Protein AF-A0A2N5DQC3-F1 (afdb_monomer)

Radius of gyration: 21.76 Å; Cα contacts (8 Å, |Δi|>4): 147; chains: 1; bounding box: 65×24×76 Å

Mean predicted aligned error: 6.55 Å

Structure (mmCIF, N/CA/C/O backbone):
data_AF-A0A2N5DQC3-F1
#
_entry.id   AF-A0A2N5DQC3-F1
#
loop_
_atom_site.group_PDB
_atom_site.id
_atom_site.type_symbol
_atom_site.label_atom_id
_atom_site.label_alt_id
_atom_site.label_comp_id
_atom_site.label_asym_id
_atom_site.label_entity_id
_atom_site.label_seq_id
_atom_site.pdbx_PDB_ins_code
_atom_site.Cartn_x
_atom_site.Cartn_y
_atom_site.Cartn_z
_atom_site.occupancy
_atom_site.B_iso_or_equiv
_atom_site.auth_seq_id
_atom_site.auth_comp_id
_atom_site.auth_asym_id
_atom_site.auth_atom_id
_atom_site.pdbx_PDB_model_num
ATOM 1 N N . MET A 1 1 ? -44.117 -4.439 50.990 1.00 53.09 1 MET A N 1
ATOM 2 C CA . MET A 1 1 ? -43.800 -5.170 49.745 1.00 53.09 1 MET A CA 1
ATOM 3 C C . MET A 1 1 ? -43.138 -4.198 48.788 1.00 53.09 1 MET A C 1
ATOM 5 O O . MET A 1 1 ? -43.786 -3.635 47.921 1.00 53.09 1 MET A O 1
ATOM 9 N N . SER A 1 2 ? -41.865 -3.924 49.045 1.00 67.69 2 SER A N 1
ATOM 10 C CA . SER A 1 2 ? -40.959 -3.252 48.122 1.00 67.69 2 SER A CA 1
ATOM 11 C C . SER A 1 2 ? -39.997 -4.346 47.725 1.00 67.69 2 SER A C 1
ATOM 13 O O . SER A 1 2 ? -39.226 -4.732 48.587 1.00 67.69 2 SER A O 1
ATOM 15 N N . ASP A 1 3 ? -40.122 -4.895 46.523 1.00 61.91 3 ASP A N 1
ATOM 16 C CA . ASP A 1 3 ? -39.050 -5.634 45.862 1.00 61.91 3 ASP A CA 1
ATOM 17 C C . ASP A 1 3 ? -39.432 -5.917 44.409 1.00 61.91 3 ASP A C 1
ATOM 19 O O . ASP A 1 3 ? -40.599 -6.148 44.094 1.00 61.91 3 ASP A O 1
ATOM 23 N N . LEU A 1 4 ? -38.396 -5.940 43.566 1.00 59.66 4 LEU A N 1
ATOM 24 C CA . LEU A 1 4 ? -38.375 -6.225 42.128 1.00 59.66 4 LEU A CA 1
ATOM 25 C C . LEU A 1 4 ? -38.528 -5.013 41.193 1.00 59.66 4 LEU A C 1
ATOM 27 O O . LEU A 1 4 ? -39.258 -5.055 40.206 1.00 59.66 4 LEU A O 1
ATOM 31 N N . ALA A 1 5 ? -37.712 -3.976 41.408 1.00 64.31 5 ALA A N 1
ATOM 32 C CA . ALA A 1 5 ? -37.075 -3.382 40.234 1.00 64.31 5 ALA A CA 1
ATOM 33 C C . ALA A 1 5 ? -36.091 -4.440 39.701 1.00 64.31 5 ALA A C 1
ATOM 35 O O . ALA A 1 5 ? -35.202 -4.847 40.456 1.00 64.31 5 ALA A O 1
ATOM 36 N N . PRO A 1 6 ? -36.238 -4.948 38.464 1.00 60.53 6 PRO A N 1
ATOM 37 C CA . PRO A 1 6 ? -35.217 -5.807 37.896 1.00 60.53 6 PRO A CA 1
ATOM 38 C C . PRO A 1 6 ? -33.929 -4.991 37.877 1.00 60.53 6 PRO A C 1
ATOM 40 O O . PRO A 1 6 ? -33.881 -3.913 37.282 1.00 60.53 6 PRO A O 1
ATOM 43 N N . SER A 1 7 ? -32.899 -5.482 38.567 1.00 57.66 7 SER A N 1
ATOM 44 C CA . SER A 1 7 ? -31.547 -4.991 38.379 1.00 57.66 7 SER A CA 1
ATOM 45 C C . SER A 1 7 ? -31.240 -5.175 36.899 1.00 57.66 7 SER A C 1
ATOM 47 O O . SER A 1 7 ? -30.922 -6.280 36.451 1.00 57.66 7 SER A O 1
ATOM 49 N N . VAL A 1 8 ? -31.389 -4.105 36.123 1.00 60.09 8 VAL A N 1
ATOM 50 C CA . VAL A 1 8 ? -30.732 -3.977 34.836 1.00 60.09 8 VAL A CA 1
ATOM 51 C C . VAL A 1 8 ? -29.262 -4.005 35.212 1.00 60.09 8 VAL A C 1
ATOM 53 O O . VAL A 1 8 ? -28.683 -2.975 35.548 1.00 60.09 8 VAL A O 1
ATOM 56 N N . ALA A 1 9 ? -28.688 -5.212 35.289 1.00 60.91 9 ALA A N 1
ATOM 57 C CA . ALA A 1 9 ? -27.250 -5.380 35.265 1.00 60.91 9 ALA A CA 1
ATOM 58 C C . ALA A 1 9 ? -26.804 -4.446 34.144 1.00 60.91 9 ALA A C 1
ATOM 60 O O . ALA A 1 9 ? -27.385 -4.578 33.058 1.00 60.91 9 ALA A O 1
ATOM 61 N N . PRO A 1 10 ? -25.936 -3.447 34.415 1.00 55.31 10 PRO A N 1
ATOM 62 C CA . PRO A 1 10 ? -25.513 -2.517 33.386 1.00 55.31 10 PRO A CA 1
ATOM 63 C C . PRO A 1 10 ? -25.088 -3.418 32.254 1.00 55.31 10 PRO A C 1
ATOM 65 O O . PRO A 1 10 ? -24.215 -4.270 32.453 1.00 55.31 10 PRO A O 1
ATOM 68 N N . GLN A 1 11 ? -25.857 -3.376 31.162 1.00 51.19 11 GLN A N 1
ATOM 69 C CA . GLN A 1 11 ? -25.604 -4.259 30.053 1.00 51.19 11 GLN A CA 1
ATOM 70 C C . GLN A 1 11 ? -24.143 -4.021 29.773 1.00 51.19 11 GLN A C 1
ATOM 72 O O . GLN A 1 11 ? -23.720 -2.879 29.593 1.00 51.19 11 GLN A O 1
ATOM 77 N N . VAL A 1 12 ? -23.355 -5.081 29.882 1.00 52.19 12 VAL A N 1
ATOM 78 C CA . VAL A 1 12 ? -22.004 -5.087 29.371 1.00 52.19 12 VAL A CA 1
ATOM 79 C C . VAL A 1 12 ? -22.209 -4.977 27.868 1.00 52.19 12 VAL A C 1
ATOM 81 O O . VAL A 1 12 ? -22.156 -5.963 27.137 1.00 52.19 12 VAL A O 1
ATOM 84 N N . GLU A 1 13 ? -22.554 -3.771 27.419 1.00 49.00 13 GLU A N 1
ATOM 85 C CA . GLU A 1 13 ? -22.365 -3.261 26.090 1.00 49.00 13 GLU A CA 1
ATOM 86 C C . GLU A 1 13 ? -20.855 -3.335 25.955 1.00 49.00 13 GLU A C 1
ATOM 88 O O . GLU A 1 13 ? -20.109 -2.414 26.277 1.00 49.00 13 GLU A O 1
ATOM 93 N N . ARG A 1 14 ? -20.379 -4.546 25.639 1.00 49.50 14 ARG A N 1
ATOM 94 C CA . ARG A 1 14 ? -19.057 -4.769 25.091 1.00 49.50 14 ARG A CA 1
ATOM 95 C C . ARG A 1 14 ? -19.045 -3.821 23.920 1.00 49.50 14 ARG A C 1
ATOM 97 O O . ARG A 1 14 ? -19.701 -4.114 22.927 1.00 49.50 14 ARG A O 1
ATOM 104 N N . HIS A 1 15 ? -18.450 -2.655 24.127 1.00 55.31 15 HIS A N 1
ATOM 105 C CA . HIS A 1 15 ? -18.452 -1.554 23.191 1.00 55.31 15 HIS A CA 1
ATOM 106 C C . HIS A 1 15 ? -17.825 -2.123 21.921 1.00 55.31 15 HIS A C 1
ATOM 108 O O . HIS A 1 15 ? -16.611 -2.313 21.851 1.00 55.31 15 HIS A O 1
ATOM 114 N N . SER A 1 16 ? -18.674 -2.587 21.001 1.00 75.94 16 SER A N 1
ATOM 115 C CA . SER A 1 16 ? -18.235 -3.200 19.760 1.00 75.94 16 SER A CA 1
ATOM 116 C C . SER A 1 16 ? -17.473 -2.098 19.068 1.00 75.94 16 SER A C 1
ATOM 118 O O . SER A 1 16 ? -18.060 -1.059 18.776 1.00 75.94 16 SER A O 1
ATOM 120 N N . GLU A 1 17 ? -16.171 -2.289 18.879 1.00 88.81 17 GLU A N 1
ATOM 121 C CA . GLU A 1 17 ? -15.346 -1.266 18.256 1.00 88.81 17 GLU A CA 1
ATOM 122 C C . GLU A 1 17 ? -15.983 -0.850 16.925 1.00 88.81 17 GLU A C 1
ATOM 124 O O . GLU A 1 17 ? -16.384 -1.702 16.123 1.00 88.81 17 GLU A O 1
ATOM 129 N N . ASP A 1 18 ? -16.140 0.461 16.723 1.00 91.81 18 ASP A N 1
ATOM 130 C CA . ASP A 1 18 ? -16.739 0.986 15.501 1.00 91.81 18 ASP A CA 1
ATOM 131 C C . ASP A 1 18 ? -15.923 0.539 14.282 1.00 91.81 18 ASP A C 1
ATOM 133 O O . ASP A 1 18 ? -14.692 0.593 14.271 1.00 91.81 18 ASP A O 1
ATOM 137 N N . LYS A 1 19 ? -16.628 0.107 13.237 1.00 94.62 19 LYS A N 1
ATOM 138 C CA . LYS A 1 19 ? -16.022 -0.429 12.014 1.00 94.62 19 LYS A CA 1
ATOM 139 C C . LYS A 1 19 ? -15.908 0.622 10.914 1.00 94.62 19 LYS A C 1
ATOM 141 O O . LYS A 1 19 ? -15.245 0.368 9.909 1.00 94.62 19 LYS A O 1
ATOM 146 N N . ILE A 1 20 ? -16.546 1.783 11.071 1.00 96.50 20 ILE A N 1
ATOM 147 C CA . ILE A 1 20 ? -16.649 2.797 10.021 1.00 96.50 20 ILE A CA 1
ATOM 148 C C . ILE A 1 20 ? -15.266 3.360 9.716 1.00 96.50 20 ILE A C 1
ATOM 150 O O . ILE A 1 20 ? -14.852 3.353 8.559 1.00 96.50 20 ILE A O 1
ATOM 154 N N . VAL A 1 21 ? -14.516 3.802 10.727 1.00 97.50 21 VAL A N 1
ATOM 155 C CA . VAL A 1 21 ? -13.229 4.476 10.476 1.00 97.50 21 VAL A CA 1
ATOM 156 C C . VAL A 1 21 ? -12.173 3.548 9.844 1.00 97.50 21 VAL A C 1
ATOM 158 O O . VAL A 1 21 ? -11.578 3.946 8.837 1.00 97.50 21 VAL A O 1
ATOM 161 N N . PRO A 1 22 ? -11.955 2.302 10.314 1.00 97.50 22 PRO A N 1
ATOM 162 C CA . PRO A 1 22 ? -11.067 1.370 9.618 1.00 97.50 22 PRO A CA 1
ATOM 163 C C . PRO A 1 22 ? -11.564 1.005 8.208 1.00 97.50 22 PRO A C 1
ATOM 165 O O . PRO A 1 22 ? -10.753 0.880 7.289 1.00 97.50 22 PRO A O 1
ATOM 168 N N . ALA A 1 23 ? -12.882 0.886 7.995 1.00 98.25 23 ALA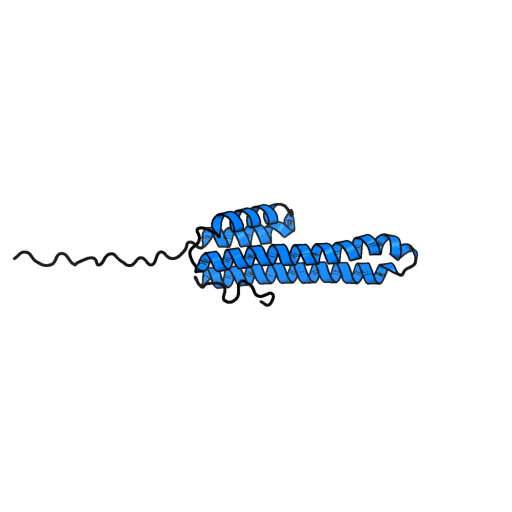 A N 1
ATOM 169 C CA . ALA A 1 23 ? -13.441 0.647 6.662 1.00 98.25 23 ALA A CA 1
ATOM 170 C C . ALA A 1 23 ? -13.171 1.824 5.714 1.00 98.25 23 ALA A C 1
ATOM 172 O O . ALA A 1 23 ? -12.796 1.608 4.561 1.00 98.25 23 ALA A O 1
ATOM 173 N N . VAL A 1 24 ? -13.284 3.063 6.206 1.00 98.44 24 VAL A N 1
ATOM 174 C CA . VAL A 1 24 ? -12.925 4.277 5.460 1.00 98.44 24 VAL A CA 1
ATOM 175 C C . VAL A 1 24 ? -11.445 4.267 5.084 1.00 98.44 24 VAL A C 1
ATOM 177 O O . VAL A 1 24 ? -11.127 4.590 3.944 1.00 98.44 24 VAL A O 1
ATOM 180 N N . VAL A 1 25 ? -10.538 3.837 5.971 1.00 98.69 25 VAL A N 1
ATOM 181 C CA . VAL A 1 25 ? -9.108 3.691 5.631 1.00 98.69 25 VAL A CA 1
ATOM 182 C C . VAL A 1 25 ? -8.916 2.745 4.442 1.00 98.69 25 VAL A C 1
ATOM 184 O O . VAL A 1 25 ? -8.259 3.120 3.469 1.00 98.69 25 VAL A O 1
ATOM 187 N N . TYR A 1 26 ? -9.519 1.551 4.473 1.00 98.50 26 TYR A N 1
ATOM 188 C CA . TYR A 1 26 ? -9.432 0.618 3.342 1.00 98.50 26 TYR A CA 1
ATOM 189 C C . TYR A 1 26 ? -10.092 1.176 2.073 1.00 98.50 26 TYR A C 1
ATOM 191 O O . TYR A 1 26 ? -9.555 1.008 0.980 1.00 98.50 26 TYR A O 1
ATOM 199 N N . GLY A 1 27 ? -11.218 1.881 2.202 1.00 98.31 27 GLY A N 1
ATOM 200 C CA . GLY A 1 27 ? -11.884 2.550 1.084 1.00 98.31 27 GLY A CA 1
ATOM 201 C C . GLY A 1 27 ? -11.014 3.632 0.441 1.00 98.31 27 GLY A C 1
ATOM 202 O O . GLY A 1 27 ? -10.855 3.647 -0.776 1.00 98.31 27 GLY A O 1
ATOM 203 N N . LEU A 1 28 ? -10.384 4.495 1.242 1.00 98.50 28 LEU A N 1
ATOM 204 C CA . LEU A 1 28 ? -9.466 5.541 0.776 1.00 98.50 28 LEU A CA 1
ATOM 205 C C . LEU A 1 28 ? -8.239 4.960 0.070 1.00 98.50 28 LEU A C 1
ATOM 207 O O . LEU A 1 28 ? -7.782 5.512 -0.933 1.00 98.50 28 LEU A O 1
ATOM 211 N N . TYR A 1 29 ? -7.735 3.834 0.573 1.00 98.50 29 TYR A N 1
ATOM 212 C CA . TYR A 1 29 ? -6.678 3.063 -0.069 1.00 98.50 29 TYR A CA 1
ATOM 213 C C . TYR A 1 29 ? -7.120 2.529 -1.432 1.00 98.50 29 TYR A C 1
ATOM 215 O O . TYR A 1 29 ? -6.427 2.739 -2.419 1.00 98.50 29 TYR A O 1
ATOM 223 N N . LEU A 1 30 ? -8.294 1.911 -1.542 1.00 98.19 30 LEU A N 1
ATOM 224 C CA . LEU A 1 30 ? -8.793 1.432 -2.835 1.00 98.19 30 LEU A CA 1
ATOM 225 C C . LEU A 1 30 ? -9.058 2.582 -3.822 1.00 98.19 30 LEU A C 1
ATOM 227 O O . LEU A 1 30 ? -8.660 2.497 -4.982 1.00 98.19 30 LEU A O 1
ATOM 231 N N . LEU A 1 31 ? -9.636 3.692 -3.356 1.00 98.00 31 LEU A N 1
ATOM 232 C CA . LEU A 1 31 ? -9.810 4.915 -4.153 1.00 98.00 31 LEU A CA 1
ATOM 233 C C . LEU A 1 31 ? -8.475 5.551 -4.567 1.00 98.00 31 LEU A C 1
ATOM 235 O O . LEU A 1 31 ? -8.426 6.299 -5.545 1.00 98.00 31 LEU A O 1
ATOM 239 N N . GLY A 1 32 ? -7.391 5.234 -3.852 1.00 97.25 32 GLY A N 1
ATOM 240 C CA . GLY A 1 32 ? -6.044 5.715 -4.139 1.00 97.25 32 GLY A CA 1
ATOM 241 C C . GLY A 1 32 ? -5.567 5.321 -5.526 1.00 97.25 32 GLY A C 1
ATOM 242 O O . GLY A 1 32 ? -4.842 6.087 -6.149 1.00 97.25 32 GLY A O 1
ATOM 243 N N . PHE A 1 33 ? -6.030 4.199 -6.075 1.00 95.50 33 PHE A N 1
ATOM 244 C CA . PHE A 1 33 ? -5.668 3.805 -7.438 1.00 95.50 33 PHE A CA 1
ATOM 245 C C . PHE A 1 33 ? -6.184 4.769 -8.515 1.00 95.50 33 PHE A C 1
ATOM 247 O O . PHE A 1 33 ? -5.610 4.816 -9.599 1.00 95.50 33 PHE A O 1
ATOM 254 N N . SER A 1 34 ? -7.210 5.573 -8.221 1.00 95.50 34 SER A N 1
ATOM 255 C CA . SER A 1 34 ? -7.760 6.540 -9.177 1.00 95.50 34 SER A CA 1
ATOM 256 C C . SER A 1 34 ? -7.000 7.869 -9.207 1.00 95.50 34 SER A C 1
ATOM 258 O O . SER A 1 34 ? -7.006 8.546 -10.228 1.00 95.50 34 SER A O 1
ATOM 260 N N . ASN A 1 35 ? -6.398 8.287 -8.085 1.00 94.06 35 ASN A N 1
ATOM 261 C CA . ASN A 1 35 ? -5.848 9.646 -7.932 1.00 94.06 35 ASN A CA 1
ATOM 262 C C . ASN A 1 35 ? -4.520 9.741 -7.154 1.00 94.06 35 ASN A C 1
ATOM 264 O O . ASN A 1 35 ? -3.890 10.794 -7.142 1.00 94.06 35 ASN A O 1
ATOM 268 N N . GLY A 1 36 ? -4.101 8.685 -6.462 1.00 92.12 36 GLY A N 1
ATOM 269 C CA . GLY A 1 36 ? -2.903 8.629 -5.622 1.00 92.12 36 GLY A CA 1
ATOM 270 C C . GLY A 1 36 ? -3.028 9.334 -4.264 1.00 92.12 36 GLY A C 1
ATOM 271 O O . GLY A 1 36 ? -2.572 8.808 -3.249 1.00 92.12 36 GLY A O 1
ATOM 272 N N . LEU A 1 37 ? -3.671 10.501 -4.207 1.00 95.88 37 LEU A N 1
ATOM 273 C CA . LEU A 1 37 ? -3.751 11.334 -3.004 1.00 95.88 37 LEU A CA 1
ATOM 274 C C . LEU A 1 37 ? -4.474 10.643 -1.840 1.00 95.88 37 LEU A C 1
ATOM 276 O O . LEU A 1 37 ? -4.041 10.747 -0.689 1.00 95.88 37 LEU A O 1
ATOM 280 N N . THR A 1 38 ? -5.548 9.901 -2.113 1.00 97.19 38 THR A N 1
ATOM 281 C CA . THR A 1 38 ? -6.340 9.271 -1.044 1.00 97.19 38 THR A CA 1
ATOM 282 C C . THR A 1 38 ? -5.586 8.169 -0.294 1.00 97.19 38 THR A C 1
ATOM 284 O O . THR A 1 38 ? -5.919 7.916 0.864 1.00 97.19 38 THR A O 1
ATOM 287 N N . PHE A 1 39 ? -4.514 7.588 -0.858 1.00 97.88 39 PHE A N 1
ATOM 288 C CA . PHE A 1 39 ? -3.628 6.696 -0.096 1.00 97.88 39 PHE A CA 1
ATOM 289 C C . PHE A 1 39 ? -3.011 7.411 1.111 1.00 97.88 39 PHE A C 1
ATOM 291 O O . PHE A 1 39 ? -2.983 6.866 2.213 1.00 97.88 39 PHE A O 1
ATOM 298 N N . PHE A 1 40 ? -2.549 8.648 0.928 1.00 98.31 40 PHE A N 1
ATOM 299 C CA . PHE A 1 40 ? -1.935 9.422 2.005 1.00 98.31 40 PHE A CA 1
ATOM 300 C C . PHE A 1 40 ? -2.963 9.831 3.057 1.00 98.31 40 PHE A C 1
ATOM 302 O O . PHE A 1 40 ? -2.688 9.726 4.249 1.00 98.31 40 PHE A O 1
ATOM 309 N N . ILE A 1 41 ? -4.171 10.213 2.630 1.00 98.50 41 ILE A N 1
ATOM 310 C CA . ILE A 1 41 ? -5.270 10.531 3.553 1.00 98.50 41 ILE A CA 1
ATOM 311 C C . ILE A 1 41 ? -5.595 9.309 4.422 1.00 98.50 41 ILE A C 1
ATOM 313 O O . ILE A 1 41 ? -5.610 9.415 5.647 1.00 98.50 41 ILE A O 1
ATOM 317 N N . GLY A 1 42 ? -5.775 8.131 3.812 1.00 98.50 42 GLY A N 1
ATOM 318 C CA . GLY A 1 42 ? -6.024 6.891 4.553 1.00 98.50 42 GLY A CA 1
ATOM 319 C C . GLY A 1 42 ? -4.888 6.535 5.517 1.00 98.50 42 GLY A C 1
ATOM 320 O O . GLY A 1 42 ? -5.141 6.089 6.634 1.00 98.50 42 GLY A O 1
ATOM 321 N N . LEU A 1 43 ? -3.633 6.783 5.124 1.00 98.69 43 LEU A N 1
ATOM 322 C CA . LEU A 1 43 ? -2.459 6.522 5.957 1.00 98.69 43 LEU A CA 1
ATOM 323 C C . LEU A 1 43 ? -2.435 7.425 7.191 1.00 98.69 43 LEU A C 1
ATOM 325 O O . LEU A 1 43 ? -2.191 6.941 8.295 1.00 98.69 43 LEU A O 1
ATOM 329 N N . ILE A 1 44 ? -2.703 8.719 7.006 1.00 98.62 44 ILE A N 1
ATOM 330 C CA . ILE A 1 44 ? -2.769 9.690 8.100 1.00 98.62 44 ILE A CA 1
ATOM 331 C C . ILE A 1 44 ? -3.863 9.279 9.087 1.00 98.62 44 ILE A C 1
ATOM 333 O O . ILE A 1 44 ? -3.585 9.163 10.280 1.00 98.62 44 ILE A O 1
ATOM 337 N N . VAL A 1 45 ? -5.071 8.978 8.595 1.00 98.56 45 VAL A N 1
ATOM 338 C CA . VAL A 1 45 ? -6.185 8.512 9.439 1.00 98.56 45 VAL A CA 1
ATOM 339 C C . VAL A 1 45 ? -5.788 7.259 10.221 1.00 98.56 45 VAL A C 1
ATOM 341 O O . VAL A 1 45 ? -6.007 7.200 11.429 1.00 98.56 45 VAL A O 1
ATOM 344 N N . ALA A 1 46 ? -5.143 6.286 9.571 1.00 98.44 46 ALA A N 1
ATOM 345 C CA . ALA A 1 46 ? -4.698 5.068 10.238 1.00 98.44 46 ALA A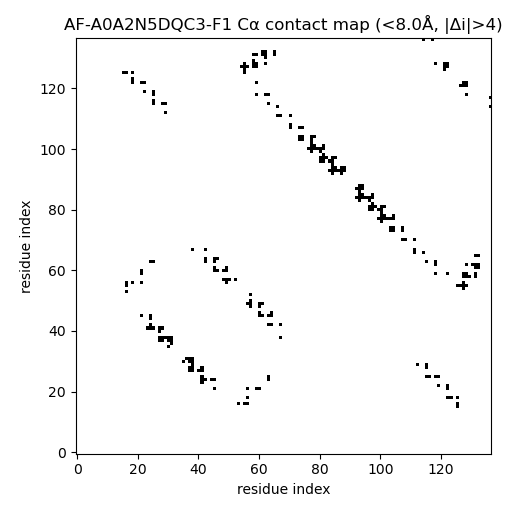 CA 1
ATOM 346 C C . ALA A 1 46 ? -3.695 5.349 11.369 1.00 98.44 46 ALA A C 1
ATOM 348 O O . ALA A 1 46 ? -3.823 4.776 12.448 1.00 98.44 46 ALA A O 1
ATOM 349 N N . TYR A 1 47 ? -2.715 6.234 11.160 1.00 98.50 47 TYR A N 1
ATOM 350 C CA . TYR A 1 47 ? -1.748 6.591 12.203 1.00 98.50 47 TYR A CA 1
ATOM 351 C C . TYR A 1 47 ? -2.385 7.328 13.378 1.00 98.50 47 TYR A C 1
ATOM 353 O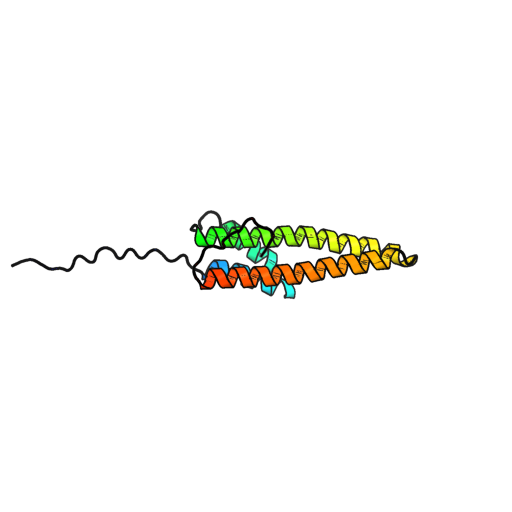 O . TYR A 1 47 ? -2.088 6.988 14.524 1.00 98.50 47 TYR A O 1
ATOM 361 N N . VAL A 1 48 ? -3.253 8.303 13.093 1.00 98.38 48 VAL A N 1
ATOM 362 C CA . VAL A 1 48 ? -3.949 9.094 14.118 1.00 98.38 48 VAL A CA 1
ATOM 363 C C . VAL A 1 48 ? -4.829 8.192 14.981 1.00 98.38 48 VAL A C 1
ATOM 365 O O . VAL A 1 48 ? -4.789 8.276 16.205 1.00 98.38 48 VAL A O 1
ATOM 368 N N . GLN A 1 49 ? -5.574 7.279 14.358 1.00 97.88 49 GLN A N 1
ATOM 369 C CA . GLN A 1 49 ? -6.518 6.427 15.077 1.00 97.88 49 GLN A CA 1
ATOM 370 C C . GLN A 1 49 ? -5.853 5.259 15.807 1.00 97.88 49 GLN A C 1
ATOM 372 O O . GLN A 1 49 ? -6.374 4.820 16.830 1.00 97.88 49 GLN A O 1
ATOM 377 N N . ARG A 1 50 ? -4.706 4.753 15.331 1.00 97.00 50 ARG A N 1
ATOM 378 C CA . ARG A 1 50 ? -4.074 3.543 15.888 1.00 97.00 50 ARG A CA 1
ATOM 379 C C . ARG A 1 50 ? -3.796 3.635 17.388 1.00 97.00 50 ARG A C 1
ATOM 381 O O . ARG A 1 50 ? -4.006 2.653 18.082 1.00 97.00 50 ARG A O 1
ATOM 388 N N . GLY A 1 51 ? -3.314 4.778 17.879 1.00 93.50 51 GLY A N 1
ATOM 389 C CA . GLY A 1 51 ? -2.883 4.922 19.279 1.00 93.50 51 GLY A CA 1
ATOM 390 C C . GLY A 1 51 ? -4.019 4.942 20.307 1.00 93.50 51 GLY A C 1
ATOM 391 O O . GLY A 1 51 ? -3.767 4.729 21.487 1.00 93.50 51 GLY A O 1
ATOM 392 N N . GLN A 1 52 ? -5.249 5.193 19.859 1.00 92.56 52 GLN A N 1
ATOM 393 C CA . GLN A 1 52 ? -6.448 5.293 20.699 1.00 92.56 52 GLN A CA 1
ATOM 394 C C . GLN A 1 52 ? -7.491 4.213 20.375 1.00 92.56 52 GLN A C 1
ATOM 396 O O . GLN A 1 52 ? -8.598 4.234 20.908 1.00 92.56 52 GLN A O 1
ATOM 401 N N . ALA A 1 53 ? -7.157 3.295 19.467 1.00 95.00 53 ALA A N 1
ATOM 402 C CA . ALA A 1 53 ? -8.027 2.210 19.049 1.00 95.00 53 ALA A CA 1
ATOM 403 C C . ALA A 1 53 ? -8.052 1.087 20.093 1.00 95.00 53 ALA A C 1
ATOM 405 O O . ALA A 1 53 ? -7.064 0.846 20.785 1.00 95.00 53 ALA A O 1
ATOM 406 N N . GLY A 1 54 ? -9.170 0.364 20.165 1.00 94.88 54 GLY A N 1
ATOM 407 C CA . GLY A 1 54 ? -9.193 -0.920 20.851 1.00 94.88 54 GLY A CA 1
ATOM 408 C C . GLY A 1 54 ? -8.394 -1.984 20.080 1.00 94.88 54 GLY A C 1
ATOM 409 O O . GLY A 1 54 ? -7.952 -1.747 18.948 1.00 94.88 54 GLY A O 1
ATOM 410 N N . PRO A 1 55 ? -8.172 -3.162 20.686 1.00 94.50 55 PRO A N 1
ATOM 411 C CA . PRO A 1 55 ? -7.301 -4.195 20.129 1.00 94.50 55 PRO A CA 1
ATOM 412 C C . PRO A 1 55 ? -7.733 -4.695 18.740 1.00 94.50 55 PRO A C 1
ATOM 414 O O . PRO A 1 55 ? -6.876 -5.091 17.942 1.00 94.50 55 PRO A O 1
ATOM 417 N N . ILE A 1 56 ? -9.033 -4.676 18.418 1.00 95.69 56 ILE A N 1
ATOM 418 C CA . ILE A 1 56 ? -9.525 -5.105 17.101 1.00 95.69 56 ILE A CA 1
ATOM 419 C C . ILE A 1 56 ? -9.109 -4.081 16.045 1.00 95.69 56 ILE A C 1
ATOM 421 O O . ILE A 1 56 ? -8.398 -4.424 15.096 1.00 95.69 56 ILE A O 1
ATOM 425 N N . ASN A 1 57 ? -9.470 -2.813 16.219 1.00 97.50 57 ASN A N 1
ATOM 426 C CA . ASN A 1 57 ? -9.177 -1.763 15.252 1.00 97.50 57 ASN A CA 1
ATOM 427 C C . ASN A 1 57 ? -7.680 -1.448 15.166 1.00 97.50 57 ASN A C 1
ATOM 429 O O . ASN A 1 57 ? -7.176 -1.194 14.068 1.00 97.50 57 ASN A O 1
ATOM 433 N N . GLU A 1 58 ? -6.937 -1.524 16.276 1.00 97.44 58 GLU A N 1
ATOM 434 C CA . GLU A 1 58 ? -5.477 -1.363 16.275 1.00 97.44 58 GLU A CA 1
ATOM 435 C C . GLU A 1 58 ? -4.809 -2.360 15.311 1.00 97.44 58 GLU A C 1
ATOM 437 O O . GLU A 1 58 ? -3.887 -1.996 14.564 1.00 97.44 58 GLU A O 1
ATOM 442 N N . SER A 1 59 ? -5.307 -3.603 15.264 1.00 97.50 59 SER A N 1
ATOM 443 C CA . SER A 1 59 ? -4.811 -4.626 14.338 1.00 97.50 59 SER A CA 1
ATOM 444 C C . SER A 1 59 ? -5.036 -4.231 12.870 1.00 97.50 59 SER A C 1
ATOM 446 O O . SER A 1 59 ? -4.114 -4.352 12.057 1.00 97.50 59 SER A O 1
ATOM 448 N N . HIS A 1 60 ? -6.200 -3.663 12.538 1.00 97.94 60 HIS A N 1
ATOM 449 C CA . HIS A 1 60 ? -6.529 -3.192 11.190 1.00 97.94 60 HIS A CA 1
ATOM 450 C C . HIS A 1 60 ? -5.678 -1.996 10.769 1.00 97.94 60 HIS A C 1
ATOM 452 O O . HIS A 1 60 ? -5.122 -2.003 9.668 1.00 97.94 60 HIS A O 1
ATOM 458 N N . TYR A 1 61 ? -5.506 -1.002 11.645 1.00 98.50 61 TYR A N 1
ATOM 459 C CA . TYR A 1 61 ? -4.654 0.152 11.355 1.00 98.50 61 TYR A CA 1
ATOM 460 C C . TYR A 1 61 ? -3.192 -0.258 11.189 1.00 98.50 61 TYR A C 1
ATOM 462 O O . TYR A 1 61 ? -2.529 0.173 10.246 1.00 98.50 61 TYR A O 1
ATOM 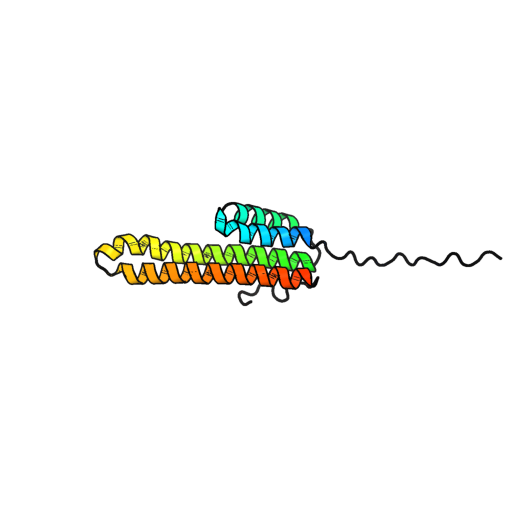470 N N . THR A 1 62 ? -2.688 -1.145 12.052 1.00 98.00 62 THR A N 1
ATOM 471 C CA . THR A 1 62 ? -1.331 -1.694 11.926 1.00 98.00 62 THR A CA 1
ATOM 472 C C . THR A 1 62 ? -1.146 -2.420 10.597 1.00 98.00 62 THR A C 1
ATOM 474 O O . THR A 1 62 ? -0.143 -2.210 9.910 1.00 98.00 62 THR A O 1
ATOM 477 N N . PHE A 1 63 ? -2.120 -3.244 10.215 1.00 98.06 63 PHE A N 1
ATOM 478 C CA . PHE A 1 63 ? -2.111 -3.964 8.951 1.00 98.06 63 PHE A CA 1
ATOM 479 C C . PHE A 1 63 ? -2.153 -3.023 7.736 1.00 98.06 63 PHE A C 1
ATOM 481 O O . PHE A 1 63 ? -1.357 -3.186 6.807 1.00 98.06 63 PHE A O 1
ATOM 488 N N . ALA A 1 64 ? -3.022 -2.008 7.752 1.00 98.19 64 ALA A N 1
ATOM 489 C CA . ALA A 1 64 ? -3.138 -1.012 6.687 1.00 98.19 64 ALA A CA 1
ATOM 490 C C . ALA A 1 64 ? -1.835 -0.212 6.518 1.00 98.19 64 ALA A C 1
ATOM 492 O O . ALA A 1 64 ? -1.264 -0.186 5.427 1.00 98.19 64 ALA A O 1
ATOM 493 N N . ILE A 1 65 ? -1.294 0.335 7.612 1.00 98.56 65 ILE A N 1
ATOM 494 C CA . ILE A 1 65 ? -0.028 1.087 7.617 1.00 98.56 65 ILE A CA 1
ATOM 495 C C . ILE A 1 65 ? 1.110 0.253 7.019 1.00 98.56 65 ILE A C 1
ATOM 497 O O . ILE A 1 65 ? 1.880 0.739 6.190 1.00 98.56 65 ILE A O 1
ATOM 501 N N . ARG A 1 66 ? 1.231 -1.021 7.413 1.00 97.69 66 ARG A N 1
ATOM 502 C CA . ARG A 1 66 ? 2.277 -1.903 6.873 1.00 97.69 66 ARG A CA 1
ATOM 503 C C . ARG A 1 66 ? 2.076 -2.203 5.397 1.00 97.69 66 ARG A C 1
ATOM 505 O O . ARG A 1 66 ? 3.052 -2.220 4.656 1.00 97.69 66 ARG A O 1
ATOM 512 N N . THR A 1 67 ? 0.834 -2.415 4.975 1.00 97.50 67 THR A N 1
ATOM 513 C CA . THR A 1 67 ? 0.486 -2.648 3.568 1.00 97.50 67 THR A CA 1
ATOM 514 C C . THR A 1 67 ? 0.905 -1.463 2.698 1.00 97.50 67 THR A C 1
ATOM 516 O O . THR A 1 67 ? 1.510 -1.669 1.644 1.00 97.50 67 THR A O 1
ATOM 519 N N . PHE A 1 68 ? 0.681 -0.234 3.174 1.00 97.88 68 PHE A N 1
ATOM 520 C CA . PHE A 1 68 ? 1.147 0.981 2.508 1.00 97.88 68 PHE A CA 1
ATOM 521 C C . PHE A 1 68 ? 2.672 1.007 2.363 1.00 97.88 68 PHE A C 1
ATOM 523 O O . PHE A 1 68 ? 3.176 1.065 1.244 1.00 97.88 68 PHE A O 1
ATOM 530 N N . TRP A 1 69 ? 3.422 0.893 3.463 1.00 98.00 69 TRP A N 1
ATOM 531 C CA . TRP A 1 69 ? 4.884 1.020 3.410 1.00 98.00 69 TRP A CA 1
ATOM 532 C C . TRP A 1 69 ? 5.576 -0.109 2.647 1.00 98.00 69 TRP A C 1
ATOM 534 O O . TRP A 1 69 ? 6.536 0.148 1.923 1.00 98.00 69 TRP A O 1
ATOM 544 N N . LEU A 1 70 ? 5.074 -1.343 2.758 1.00 96.56 70 LEU A N 1
ATOM 545 C CA . LEU A 1 70 ? 5.565 -2.458 1.945 1.00 96.56 70 LEU A CA 1
ATOM 546 C C . LEU A 1 70 ? 5.354 -2.178 0.456 1.00 96.56 70 LEU A C 1
ATOM 548 O O . LEU A 1 70 ? 6.259 -2.399 -0.344 1.00 96.56 70 LEU A O 1
ATOM 552 N N . SER A 1 71 ? 4.193 -1.643 0.088 1.00 96.62 71 SER A N 1
ATOM 553 C CA . SER A 1 71 ? 3.890 -1.357 -1.316 1.00 96.62 71 SER A CA 1
ATOM 554 C C . SER A 1 71 ? 4.700 -0.191 -1.848 1.00 96.62 71 SER A C 1
ATOM 556 O O . SER A 1 71 ? 5.203 -0.284 -2.958 1.00 96.62 71 SER A O 1
ATOM 558 N N . ILE A 1 72 ? 4.922 0.858 -1.049 1.00 97.31 72 ILE A N 1
ATOM 559 C CA . ILE A 1 72 ? 5.840 1.945 -1.410 1.00 97.31 72 ILE A CA 1
ATOM 560 C C . ILE A 1 72 ? 7.245 1.404 -1.679 1.00 97.31 72 ILE A C 1
ATOM 562 O O . ILE A 1 72 ? 7.820 1.734 -2.710 1.00 97.31 72 ILE A O 1
ATOM 566 N N . ALA A 1 73 ? 7.784 0.534 -0.818 1.00 97.56 73 ALA A N 1
ATOM 567 C CA . ALA A 1 73 ? 9.110 -0.044 -1.038 1.00 97.56 73 ALA A CA 1
ATOM 568 C C . ALA A 1 73 ? 9.201 -0.796 -2.381 1.00 97.56 73 ALA A C 1
ATOM 570 O O . ALA A 1 73 ? 10.141 -0.588 -3.149 1.00 97.56 73 ALA A O 1
ATOM 571 N N . TRP A 1 74 ? 8.199 -1.620 -2.704 1.00 97.88 74 TRP A N 1
ATOM 572 C CA . TRP A 1 74 ? 8.179 -2.363 -3.965 1.00 97.88 74 TRP A CA 1
ATOM 573 C C . TRP A 1 74 ? 7.853 -1.506 -5.193 1.00 97.88 74 TRP A C 1
ATOM 575 O O . TRP A 1 74 ? 8.411 -1.751 -6.261 1.00 97.88 74 TRP A O 1
ATOM 585 N N . PHE A 1 75 ? 6.998 -0.489 -5.067 1.00 97.75 75 PHE A N 1
ATOM 586 C CA . PHE A 1 75 ? 6.733 0.462 -6.147 1.00 97.75 75 PHE A CA 1
ATOM 587 C C . PHE A 1 75 ? 7.956 1.316 -6.454 1.00 97.75 75 PHE A C 1
ATOM 589 O O . PHE A 1 75 ? 8.227 1.566 -7.624 1.00 97.75 75 PHE A O 1
ATOM 596 N N . LEU A 1 76 ? 8.733 1.709 -5.441 1.00 98.25 76 LEU A N 1
ATOM 597 C CA . LEU A 1 76 ? 10.013 2.381 -5.652 1.00 98.25 76 LEU A CA 1
ATOM 598 C C . LEU A 1 76 ? 11.005 1.463 -6.373 1.00 98.25 76 LEU A C 1
ATOM 600 O O . LEU A 1 76 ? 11.654 1.907 -7.316 1.00 98.25 76 LEU A O 1
ATOM 604 N N . LEU A 1 77 ? 11.083 0.182 -5.997 1.00 98.25 77 LEU A N 1
ATOM 605 C CA . LEU A 1 77 ? 11.937 -0.788 -6.688 1.00 98.25 77 LEU A CA 1
ATOM 606 C C . LEU A 1 77 ? 11.508 -1.003 -8.150 1.00 98.25 77 LEU A C 1
ATOM 608 O O . LEU A 1 77 ? 12.330 -0.891 -9.058 1.00 98.25 77 LEU A O 1
ATOM 612 N N . GLY A 1 78 ? 10.227 -1.291 -8.389 1.00 98.38 78 GLY A N 1
ATOM 613 C CA . GLY A 1 78 ? 9.693 -1.485 -9.738 1.00 98.38 78 GLY A CA 1
ATOM 614 C C . GLY A 1 78 ? 9.805 -0.218 -10.589 1.00 98.38 78 GLY A C 1
ATOM 615 O O . GLY A 1 78 ? 10.210 -0.284 -11.747 1.00 98.38 78 GLY A O 1
ATOM 616 N N . GLY A 1 79 ? 9.534 0.945 -9.995 1.00 98.00 79 GLY A N 1
ATOM 617 C CA . GLY A 1 79 ? 9.688 2.251 -10.630 1.00 98.00 79 GLY A CA 1
ATOM 618 C C . GLY A 1 79 ? 11.139 2.561 -10.989 1.00 98.00 79 GLY A C 1
ATOM 619 O O . GLY A 1 79 ? 11.394 3.040 -12.088 1.00 98.00 79 GLY A O 1
ATOM 620 N N . ALA A 1 80 ? 12.098 2.221 -10.123 1.00 98.12 80 ALA A N 1
ATOM 621 C CA . ALA A 1 80 ? 13.522 2.356 -10.422 1.00 98.12 80 ALA A CA 1
ATOM 622 C C . ALA A 1 80 ? 13.942 1.459 -11.597 1.00 98.12 80 ALA A C 1
ATOM 624 O O . ALA A 1 80 ? 14.640 1.923 -12.497 1.00 98.12 80 ALA A O 1
ATOM 625 N N . LEU A 1 81 ? 13.478 0.204 -11.640 1.00 97.94 81 LEU A N 1
ATOM 626 C CA . LEU A 1 81 ? 13.748 -0.699 -12.766 1.00 97.94 81 LEU A CA 1
ATOM 627 C C . LEU A 1 81 ? 13.226 -0.139 -14.093 1.00 97.94 81 LEU A C 1
ATOM 629 O O . LEU A 1 81 ? 13.937 -0.195 -15.095 1.00 97.94 81 LEU A O 1
ATOM 633 N N . VAL A 1 82 ? 12.024 0.443 -14.097 1.00 98.06 82 VAL A N 1
ATOM 634 C CA . VAL A 1 82 ? 11.476 1.116 -15.284 1.00 98.06 82 VAL A CA 1
ATOM 635 C C . VAL A 1 82 ? 12.296 2.362 -15.626 1.00 98.06 82 VAL A C 1
ATOM 637 O O . VAL A 1 82 ? 12.719 2.512 -16.769 1.00 98.06 82 VAL A O 1
ATOM 640 N N . LEU A 1 83 ? 12.578 3.222 -14.643 1.00 97.62 83 LEU A N 1
ATOM 641 C CA . LEU A 1 83 ? 13.301 4.482 -14.829 1.00 97.62 83 LEU A CA 1
ATOM 642 C C . LEU A 1 83 ? 14.689 4.272 -15.448 1.00 97.62 83 LEU A C 1
ATOM 644 O O . LEU A 1 83 ? 15.035 4.956 -16.407 1.00 97.62 83 LEU A O 1
ATOM 648 N N . PHE A 1 84 ? 15.468 3.317 -14.932 1.00 96.75 84 PHE A N 1
ATOM 649 C CA . PHE A 1 84 ? 16.788 2.978 -15.476 1.00 96.75 84 PHE A CA 1
ATOM 650 C C . PHE A 1 84 ? 16.710 2.092 -16.725 1.00 96.75 84 PHE A C 1
ATOM 652 O O . PHE A 1 84 ? 17.606 2.136 -17.568 1.00 96.75 84 PHE A O 1
ATOM 659 N N . GLY A 1 85 ? 15.637 1.314 -16.877 1.00 97.00 85 GLY A N 1
ATOM 660 C CA . GLY A 1 85 ? 15.405 0.487 -18.056 1.00 97.00 85 GLY A CA 1
ATOM 661 C C . GLY A 1 85 ? 15.152 1.305 -19.327 1.00 97.00 85 GLY A C 1
ATOM 662 O O . GLY A 1 85 ? 15.606 0.905 -20.394 1.00 97.00 85 GLY A O 1
ATOM 663 N N . ILE A 1 86 ? 14.503 2.471 -19.224 1.00 96.19 86 ILE A N 1
ATOM 664 C CA . ILE A 1 86 ? 14.207 3.355 -20.371 1.00 96.19 86 ILE A CA 1
ATOM 665 C C . ILE A 1 86 ? 15.468 3.805 -21.139 1.00 96.19 86 ILE A C 1
ATOM 667 O O 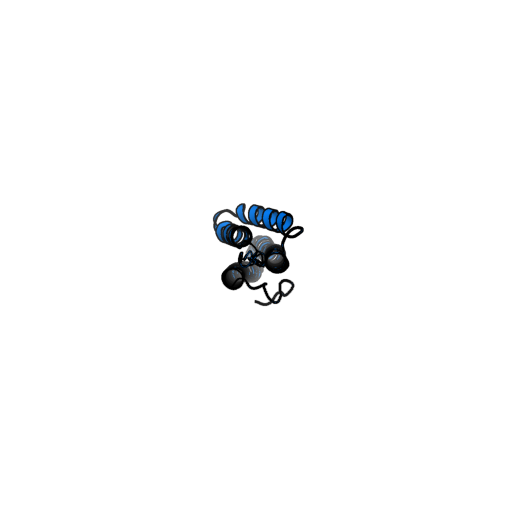. ILE A 1 86 ? 15.532 3.586 -22.347 1.00 96.19 86 ILE A O 1
ATOM 671 N N . PRO A 1 87 ? 16.499 4.416 -20.524 1.00 96.56 87 PRO A N 1
ATOM 672 C CA . PRO A 1 87 ? 17.702 4.791 -21.271 1.00 96.56 87 PRO A CA 1
ATOM 673 C C . PRO A 1 87 ? 18.469 3.562 -21.776 1.00 96.56 87 PRO A C 1
ATOM 675 O O . PRO A 1 87 ? 19.019 3.574 -22.876 1.00 96.56 87 PRO A O 1
ATOM 678 N N . LEU A 1 88 ? 18.470 2.468 -21.007 1.00 94.50 88 LEU A N 1
ATOM 679 C CA . LEU A 1 88 ? 19.201 1.250 -21.353 1.00 94.50 88 LEU A CA 1
ATOM 680 C C . LEU A 1 88 ? 18.526 0.448 -22.480 1.00 94.50 88 LEU A C 1
ATOM 682 O O . LEU A 1 88 ? 19.163 -0.400 -23.111 1.00 94.50 88 LEU A O 1
ATOM 686 N N . SER A 1 89 ? 17.248 0.709 -22.780 1.00 93.19 89 SER A N 1
ATOM 687 C CA . SER A 1 89 ? 16.551 0.060 -23.894 1.00 93.19 89 SER A CA 1
ATOM 688 C C . SER A 1 89 ? 17.034 0.538 -25.263 1.00 93.19 89 SER A C 1
ATOM 690 O O . SER A 1 89 ? 16.804 -0.164 -26.242 1.00 93.19 89 SER A O 1
ATOM 692 N N . LEU A 1 90 ? 17.764 1.661 -25.343 1.00 94.12 90 LEU A N 1
ATOM 693 C CA . LEU A 1 90 ? 18.398 2.123 -26.589 1.00 94.12 90 LEU A CA 1
ATOM 694 C C . LEU A 1 90 ? 19.382 1.094 -27.169 1.00 94.12 90 LEU A C 1
ATOM 696 O O . LEU A 1 90 ? 19.551 1.020 -28.380 1.00 94.12 90 LEU A O 1
ATOM 700 N N . VAL A 1 91 ? 19.990 0.272 -26.309 1.00 94.31 91 VAL A N 1
ATOM 701 C CA . VAL A 1 91 ? 20.871 -0.847 -26.688 1.00 94.31 91 VAL A CA 1
ATOM 702 C C . VAL A 1 91 ? 20.219 -2.212 -26.428 1.00 94.31 91 VAL A C 1
ATOM 704 O O . VAL A 1 91 ? 20.907 -3.215 -26.274 1.00 94.31 91 VAL A O 1
ATOM 707 N N . LEU A 1 92 ? 18.883 -2.253 -26.339 1.00 91.19 92 LEU A N 1
ATOM 708 C CA . LEU A 1 92 ? 18.028 -3.428 -26.095 1.00 91.19 92 LEU A CA 1
ATOM 709 C C . LEU A 1 92 ? 18.195 -4.129 -24.728 1.00 91.19 92 LEU A C 1
ATOM 711 O O . LEU A 1 92 ? 17.364 -4.961 -24.370 1.00 91.19 92 LEU A O 1
ATOM 715 N N . ILE A 1 93 ? 19.182 -3.756 -23.910 1.00 92.62 93 ILE A N 1
ATOM 716 C CA . ILE A 1 93 ? 19.429 -4.358 -22.584 1.00 92.62 93 ILE A CA 1
ATOM 717 C C . ILE A 1 93 ? 18.384 -3.919 -21.542 1.00 92.62 93 ILE A C 1
ATOM 719 O O . ILE A 1 93 ? 18.085 -4.659 -20.608 1.00 92.62 93 ILE A O 1
ATOM 723 N N . GLY A 1 94 ? 17.793 -2.732 -21.693 1.00 94.00 94 GLY A N 1
ATOM 724 C CA . GLY A 1 94 ? 16.801 -2.208 -20.746 1.00 94.00 94 GLY A CA 1
ATOM 725 C C . GLY A 1 94 ? 15.409 -2.843 -20.823 1.00 94.00 94 GLY A C 1
ATOM 726 O O . GLY A 1 94 ? 14.629 -2.715 -19.881 1.00 94.00 94 GLY A O 1
ATOM 727 N N . VAL A 1 95 ? 15.083 -3.560 -21.906 1.00 95.50 95 VAL A N 1
ATOM 728 C CA . VAL A 1 95 ? 13.736 -4.125 -22.118 1.00 95.50 95 VAL A CA 1
ATOM 729 C C . VAL A 1 95 ? 13.348 -5.140 -21.026 1.00 95.50 95 VAL A C 1
ATOM 731 O O . VAL A 1 95 ? 12.279 -4.975 -20.434 1.00 95.50 95 VAL A O 1
ATOM 734 N N . PRO A 1 96 ? 14.195 -6.127 -20.658 1.00 96.50 96 PRO A N 1
ATOM 735 C CA . PRO A 1 96 ? 13.917 -7.012 -19.525 1.00 96.50 96 PRO A CA 1
ATOM 736 C C . PRO A 1 96 ? 13.706 -6.277 -18.193 1.00 96.50 96 PRO A C 1
ATOM 738 O O . PRO A 1 96 ? 12.858 -6.690 -17.404 1.00 96.50 96 PRO A O 1
ATOM 741 N N . MET A 1 97 ? 14.430 -5.178 -17.941 1.00 96.56 97 MET A N 1
ATOM 742 C CA . MET A 1 97 ? 14.275 -4.391 -16.709 1.00 96.56 97 MET A CA 1
ATOM 743 C C . MET A 1 97 ? 12.907 -3.713 -16.639 1.00 96.56 97 MET A C 1
ATOM 745 O O . MET A 1 97 ? 12.259 -3.760 -15.595 1.00 96.56 97 MET A O 1
ATOM 749 N N . ILE A 1 98 ? 12.443 -3.131 -17.749 1.00 97.75 98 ILE A N 1
ATOM 750 C CA . ILE A 1 98 ? 11.112 -2.517 -17.827 1.00 97.75 98 ILE A CA 1
ATOM 751 C C . ILE A 1 98 ? 10.034 -3.577 -17.587 1.00 97.75 98 ILE A C 1
ATOM 753 O O . ILE A 1 98 ? 9.137 -3.355 -16.776 1.00 97.75 98 ILE A O 1
ATOM 757 N N . ILE A 1 99 ? 10.142 -4.742 -18.238 1.00 97.81 99 ILE A N 1
ATOM 758 C CA . ILE A 1 99 ? 9.187 -5.847 -18.063 1.00 97.81 99 ILE A CA 1
ATOM 759 C C . ILE A 1 99 ? 9.141 -6.287 -16.596 1.00 97.81 99 ILE A C 1
ATOM 761 O O . ILE A 1 99 ? 8.057 -6.396 -16.023 1.00 97.81 99 ILE A O 1
ATOM 765 N N . ALA A 1 100 ? 10.301 -6.486 -15.966 1.00 97.75 100 ALA A N 1
ATOM 766 C CA . ALA A 1 100 ? 10.381 -6.850 -14.555 1.00 97.75 100 ALA A CA 1
ATOM 767 C C . ALA A 1 100 ? 9.775 -5.769 -13.645 1.00 97.75 100 ALA A C 1
ATOM 769 O O . ALA A 1 100 ? 8.998 -6.086 -12.745 1.00 97.75 100 ALA A O 1
ATOM 770 N N . GLY A 1 101 ? 10.076 -4.493 -13.899 1.00 98.06 101 GLY A N 1
ATOM 771 C CA . GLY A 1 101 ? 9.540 -3.373 -13.129 1.00 98.06 101 GLY A CA 1
ATOM 772 C C . GLY A 1 101 ? 8.016 -3.264 -13.224 1.00 98.06 101 GLY A C 1
ATOM 773 O O . GLY A 1 101 ? 7.341 -3.176 -12.198 1.00 98.06 101 GLY A O 1
ATOM 774 N N . VAL A 1 102 ? 7.458 -3.362 -14.435 1.00 98.19 102 VAL A N 1
ATOM 775 C CA . VAL A 1 102 ? 6.002 -3.359 -14.665 1.00 98.19 102 VAL A CA 1
ATOM 776 C C . VAL A 1 102 ? 5.334 -4.576 -14.021 1.00 98.19 102 VAL A C 1
ATOM 778 O O . VAL A 1 102 ? 4.273 -4.434 -13.408 1.00 98.19 102 VAL A O 1
ATOM 781 N N . ALA A 1 103 ? 5.952 -5.758 -14.105 1.00 98.44 103 ALA A N 1
ATOM 782 C CA . ALA A 1 103 ? 5.444 -6.966 -13.461 1.00 98.44 103 ALA A CA 1
ATOM 783 C C . ALA A 1 103 ? 5.399 -6.822 -11.931 1.00 98.44 103 ALA A C 1
ATOM 785 O O . ALA A 1 103 ? 4.386 -7.158 -11.319 1.00 98.44 103 ALA A O 1
ATOM 786 N N . ILE A 1 104 ? 6.451 -6.263 -11.320 1.00 98.19 104 ILE A N 1
ATOM 787 C CA . ILE A 1 104 ? 6.502 -5.985 -9.876 1.00 98.19 104 ILE A CA 1
ATOM 788 C C . ILE A 1 104 ? 5.401 -5.003 -9.478 1.00 98.19 104 ILE A C 1
ATOM 790 O O . ILE A 1 104 ? 4.646 -5.287 -8.549 1.00 98.19 104 ILE A O 1
ATOM 794 N N . ILE A 1 105 ? 5.275 -3.875 -10.187 1.00 98.31 105 ILE A N 1
ATOM 795 C CA . ILE A 1 105 ? 4.242 -2.872 -9.897 1.00 98.31 105 ILE A CA 1
ATOM 796 C C . ILE A 1 105 ? 2.856 -3.523 -9.974 1.00 98.31 105 ILE A C 1
ATOM 798 O O . ILE A 1 105 ? 2.087 -3.437 -9.022 1.00 98.31 105 ILE A O 1
ATOM 802 N N . SER A 1 106 ? 2.571 -4.259 -11.048 1.00 98.06 106 SER A N 1
ATOM 803 C CA . SER A 1 106 ? 1.271 -4.908 -11.252 1.00 98.06 106 SER A CA 1
ATOM 804 C C . SER A 1 106 ? 0.955 -5.938 -10.163 1.00 98.06 106 SER A C 1
ATOM 806 O O . SER A 1 106 ? -0.143 -5.937 -9.602 1.00 98.06 106 SER A O 1
ATOM 808 N N . ALA A 1 107 ? 1.924 -6.792 -9.816 1.00 97.88 107 ALA A N 1
ATOM 809 C CA . ALA A 1 107 ? 1.761 -7.803 -8.775 1.00 97.88 107 ALA A CA 1
ATOM 810 C C . ALA A 1 107 ? 1.488 -7.173 -7.402 1.00 97.88 107 ALA A C 1
ATOM 812 O O . ALA A 1 107 ? 0.623 -7.641 -6.661 1.00 97.88 107 ALA A O 1
ATOM 813 N N . ILE A 1 108 ? 2.188 -6.085 -7.075 1.00 97.88 108 ILE A N 1
ATOM 814 C CA . ILE A 1 108 ? 2.041 -5.385 -5.796 1.00 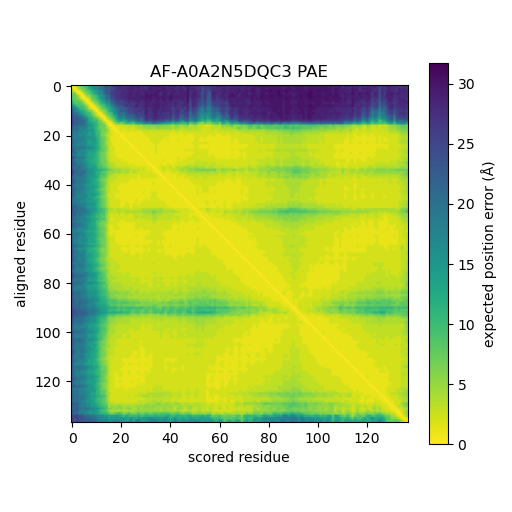97.88 108 ILE A CA 1
ATOM 815 C C . ILE A 1 108 ? 0.733 -4.605 -5.734 1.00 97.88 108 ILE A C 1
ATOM 817 O O . ILE A 1 108 ? 0.084 -4.616 -4.690 1.00 97.88 108 ILE A O 1
ATOM 821 N N . SER A 1 109 ? 0.284 -4.006 -6.840 1.00 97.38 109 SER A N 1
ATOM 822 C CA . SER A 1 109 ? -1.052 -3.407 -6.923 1.00 97.38 109 SER A CA 1
ATOM 823 C C . SER A 1 109 ? -2.143 -4.440 -6.628 1.00 97.38 109 SER A C 1
ATOM 825 O O . SER A 1 109 ? -3.016 -4.192 -5.797 1.00 97.38 109 SER A O 1
ATOM 827 N N . LEU A 1 110 ? -2.058 -5.628 -7.237 1.00 97.88 110 LEU A N 1
ATOM 828 C CA . LEU A 1 110 ? -3.020 -6.707 -7.006 1.00 97.88 110 LEU A CA 1
ATOM 829 C C . LEU A 1 110 ? -2.970 -7.213 -5.557 1.00 97.88 110 LEU A C 1
ATOM 831 O O . LEU A 1 110 ? -4.004 -7.346 -4.903 1.00 97.88 110 LEU A O 1
ATOM 835 N N . TRP A 1 111 ? -1.765 -7.429 -5.026 1.00 97.75 111 TRP A N 1
ATOM 836 C CA . TRP A 1 111 ? -1.549 -7.826 -3.633 1.00 97.75 111 TRP A CA 1
ATOM 837 C C . TRP A 1 111 ? -2.112 -6.799 -2.639 1.00 97.75 111 TRP A C 1
ATOM 839 O O . TRP A 1 111 ? -2.760 -7.181 -1.663 1.00 97.75 111 TRP A O 1
ATOM 849 N N . PHE A 1 112 ? -1.926 -5.503 -2.899 1.00 97.94 112 PHE A N 1
ATOM 850 C CA . PHE A 1 112 ? -2.453 -4.418 -2.072 1.00 97.94 112 PHE A CA 1
ATOM 851 C C . PHE A 1 112 ? -3.987 -4.426 -2.037 1.00 97.94 112 PHE A C 1
ATOM 853 O O . PHE A 1 112 ? -4.583 -4.324 -0.962 1.00 97.94 112 PHE A O 1
ATOM 860 N N . VAL A 1 113 ? -4.633 -4.596 -3.197 1.00 98.19 113 VAL A N 1
ATOM 861 C CA . VAL A 1 113 ? -6.100 -4.693 -3.298 1.00 98.19 113 VAL A CA 1
ATOM 862 C C . VAL A 1 113 ? -6.614 -5.911 -2.531 1.00 98.19 113 VAL A C 1
ATOM 864 O O . VAL A 1 113 ? -7.512 -5.773 -1.700 1.00 98.19 113 VAL A O 1
ATOM 867 N N . VAL A 1 114 ? -6.007 -7.085 -2.739 1.00 98.00 114 VAL A N 1
ATOM 868 C CA . VAL A 1 114 ? -6.375 -8.320 -2.024 1.00 98.00 114 VAL A CA 1
ATOM 869 C C . VAL A 1 114 ? -6.255 -8.137 -0.513 1.00 98.00 114 VAL A C 1
ATOM 871 O O . VAL A 1 114 ? -7.147 -8.549 0.228 1.00 98.00 114 VAL A O 1
ATOM 874 N N . ARG A 1 115 ? -5.202 -7.465 -0.036 1.00 97.25 115 ARG A N 1
ATOM 875 C CA . ARG A 1 115 ? -5.062 -7.148 1.389 1.00 97.25 115 ARG A CA 1
ATOM 876 C C . ARG A 1 115 ? -6.147 -6.224 1.907 1.00 97.25 115 ARG A C 1
ATOM 878 O O . ARG A 1 115 ? -6.664 -6.481 2.988 1.00 97.25 115 ARG A O 1
ATOM 885 N N . CYS A 1 116 ? -6.511 -5.180 1.167 1.00 97.88 116 CYS A N 1
ATOM 886 C CA . CYS A 1 116 ? -7.602 -4.298 1.579 1.00 97.88 116 CYS A CA 1
ATOM 887 C C . CYS A 1 116 ? -8.922 -5.075 1.690 1.00 97.88 116 CYS A C 1
ATOM 889 O O . CYS A 1 116 ? -9.619 -4.948 2.693 1.00 97.88 116 CYS A O 1
ATOM 891 N N . ILE A 1 117 ? -9.219 -5.948 0.721 1.00 98.06 117 ILE A N 1
ATOM 892 C CA . ILE A 1 117 ? -10.408 -6.814 0.749 1.00 98.06 117 ILE A CA 1
ATOM 893 C C . ILE A 1 117 ? -10.365 -7.771 1.947 1.00 98.06 117 ILE A C 1
ATOM 895 O O . ILE A 1 117 ? -11.357 -7.896 2.661 1.00 98.06 117 ILE A O 1
ATOM 899 N N . ALA A 1 118 ? -9.223 -8.413 2.211 1.00 97.00 118 ALA A N 1
ATOM 900 C CA . ALA A 1 118 ? -9.056 -9.284 3.372 1.00 97.00 118 ALA A CA 1
ATOM 901 C C . ALA A 1 118 ? -9.267 -8.514 4.687 1.00 97.00 118 ALA A C 1
ATOM 903 O O . ALA A 1 118 ? -10.006 -8.972 5.557 1.00 97.00 118 ALA A O 1
ATOM 904 N N . GLY A 1 119 ? -8.683 -7.319 4.805 1.00 96.94 119 GLY A N 1
ATOM 905 C CA . GLY A 1 119 ? -8.870 -6.427 5.948 1.00 96.94 119 GLY A CA 1
ATOM 906 C C . GLY A 1 119 ? -10.340 -6.080 6.182 1.00 96.94 119 GLY A C 1
ATOM 907 O O . GLY A 1 119 ? -10.829 -6.241 7.299 1.00 96.94 119 GLY A O 1
ATOM 908 N N . ILE A 1 120 ? -11.065 -5.702 5.125 1.00 97.75 120 ILE A N 1
ATOM 909 C CA . ILE A 1 120 ? -12.512 -5.445 5.179 1.00 97.75 120 ILE A CA 1
ATOM 910 C C . ILE A 1 120 ? -13.279 -6.711 5.587 1.00 97.75 120 ILE A C 1
ATOM 912 O O . ILE A 1 120 ? -14.179 -6.632 6.417 1.00 97.75 120 ILE A O 1
ATOM 916 N N . ALA A 1 121 ? -12.923 -7.885 5.061 1.00 97.50 121 ALA A N 1
ATOM 917 C CA . ALA A 1 121 ? -13.620 -9.132 5.371 1.00 97.50 121 ALA A CA 1
ATOM 918 C C . ALA A 1 121 ? -13.545 -9.494 6.867 1.00 97.50 121 ALA A C 1
ATOM 920 O O . ALA A 1 121 ? -14.561 -9.871 7.450 1.00 97.50 121 ALA A O 1
ATOM 921 N N . PHE A 1 122 ? -12.371 -9.356 7.497 1.00 96.62 122 PHE A N 1
ATOM 922 C CA . PHE A 1 122 ? -12.218 -9.542 8.951 1.00 96.62 122 PHE A CA 1
ATOM 923 C C . PHE A 1 122 ? -12.943 -8.451 9.748 1.00 96.62 122 PHE A C 1
ATOM 925 O O . PHE A 1 122 ? -13.650 -8.751 10.710 1.00 96.62 122 PHE A O 1
ATOM 932 N N . LEU A 1 123 ? -12.861 -7.202 9.287 1.00 96.69 123 LEU A N 1
ATOM 933 C CA . LEU A 1 123 ? -13.514 -6.072 9.940 1.00 96.69 123 LEU A CA 1
ATOM 934 C C . LEU A 1 123 ? -15.041 -6.228 9.966 1.00 96.69 123 LEU A C 1
ATOM 936 O O . LEU A 1 123 ? -15.677 -6.006 10.996 1.00 96.69 123 LEU A O 1
ATOM 940 N N . VAL A 1 124 ? -15.644 -6.671 8.857 1.00 96.00 124 VAL A N 1
ATOM 941 C CA . VAL A 1 124 ? -17.089 -6.935 8.761 1.00 96.00 124 VAL A CA 1
ATOM 942 C C . VAL A 1 124 ? -17.512 -7.998 9.776 1.00 96.00 124 VAL A C 1
ATOM 944 O O . VAL A 1 124 ? -18.515 -7.804 10.468 1.00 96.00 124 VAL A O 1
ATOM 947 N N . ARG A 1 125 ? -16.703 -9.051 9.960 1.00 95.06 125 ARG A N 1
ATOM 948 C CA . ARG A 1 125 ? -16.915 -10.073 11.001 1.00 95.06 125 ARG A CA 1
ATOM 949 C C . ARG A 1 125 ? -16.735 -9.549 12.431 1.00 95.06 125 ARG A C 1
ATOM 951 O O . ARG A 1 125 ? -17.189 -10.195 13.365 1.00 95.06 125 ARG A O 1
ATOM 958 N N . GLY A 1 126 ? -16.157 -8.360 12.613 1.00 94.19 126 GLY A N 1
ATOM 959 C CA . GLY A 1 126 ? -15.836 -7.815 13.936 1.00 94.19 126 GLY A CA 1
ATOM 960 C C . GLY A 1 126 ? -14.677 -8.548 14.602 1.00 94.19 126 GLY A C 1
ATOM 961 O O . GLY A 1 126 ? -14.616 -8.626 15.823 1.00 94.19 126 GLY A O 1
ATOM 962 N N . GLU A 1 127 ? -13.787 -9.116 13.794 1.00 95.00 127 GLU A N 1
ATOM 963 C CA . GLU A 1 127 ? -12.624 -9.867 14.247 1.00 95.00 127 GLU A CA 1
ATOM 964 C C . GLU A 1 127 ? -11.369 -9.018 14.077 1.00 95.00 127 GLU A C 1
ATOM 966 O O . GLU A 1 127 ? -11.221 -8.318 13.077 1.00 95.00 127 GLU A O 1
ATOM 971 N N . ALA A 1 128 ? -10.427 -9.133 15.013 1.00 96.06 128 ALA A N 1
ATOM 972 C CA . ALA A 1 128 ? -9.089 -8.599 14.804 1.00 96.06 128 ALA A CA 1
ATOM 973 C C . ALA A 1 128 ? -8.441 -9.279 13.590 1.00 96.06 128 ALA A C 1
ATOM 975 O O . ALA A 1 128 ? -8.577 -10.492 13.391 1.00 96.06 128 ALA A O 1
ATOM 976 N N . TYR A 1 129 ? -7.677 -8.525 12.801 1.00 94.69 129 TYR A N 1
ATOM 977 C CA . TYR A 1 129 ? -6.882 -9.131 11.747 1.00 94.69 129 TYR A CA 1
ATOM 978 C C . TYR A 1 129 ? -5.808 -10.033 12.388 1.00 94.69 129 TYR A C 1
ATOM 980 O O . TYR A 1 129 ? -5.029 -9.560 13.218 1.00 94.69 129 TYR A O 1
ATOM 988 N N . PRO A 1 130 ? -5.722 -11.323 12.018 1.00 93.25 130 PRO A N 1
ATOM 989 C CA . PRO A 1 130 ? -5.027 -12.328 12.824 1.00 93.25 130 PRO A CA 1
ATOM 990 C C . PRO A 1 130 ? -3.504 -12.157 12.864 1.00 93.25 130 PRO A C 1
ATOM 992 O O . PRO A 1 130 ? -2.858 -12.581 13.820 1.00 93.25 130 PRO A O 1
ATOM 995 N N . ARG A 1 131 ? -2.897 -11.569 11.823 1.00 92.62 131 ARG A N 1
ATOM 996 C CA . ARG A 1 131 ? -1.434 -11.412 11.724 1.00 92.62 131 ARG A CA 1
ATOM 997 C C . ARG A 1 131 ? -1.037 -10.061 11.123 1.00 92.62 131 ARG A C 1
ATOM 999 O O . ARG A 1 131 ? -0.445 -10.010 10.044 1.00 92.62 131 ARG A O 1
ATOM 1006 N N . PRO A 1 132 ? -1.297 -8.937 11.810 1.00 92.50 132 PRO A N 1
ATOM 1007 C CA . PRO A 1 132 ? -1.195 -7.602 11.217 1.00 92.50 132 PRO A CA 1
ATOM 1008 C C . PRO A 1 132 ? 0.238 -7.215 10.838 1.00 92.50 132 PRO A C 1
ATOM 1010 O O . PRO A 1 132 ? 0.448 -6.315 10.032 1.00 92.50 132 PRO A O 1
ATOM 1013 N N . ARG A 1 133 ? 1.241 -7.904 11.397 1.00 92.06 133 ARG A N 1
ATOM 1014 C CA . ARG A 1 133 ? 2.663 -7.686 11.102 1.00 92.06 133 ARG A CA 1
ATOM 1015 C C . ARG A 1 133 ? 3.202 -8.560 9.966 1.00 92.06 133 ARG A C 1
ATOM 1017 O O . ARG A 1 133 ? 4.291 -8.286 9.458 1.00 92.06 133 ARG A O 1
ATOM 1024 N N . THR A 1 134 ? 2.462 -9.582 9.555 1.00 88.00 134 THR A N 1
ATOM 1025 C CA . THR A 1 134 ? 2.896 -10.530 8.529 1.00 88.00 134 THR A CA 1
ATOM 1026 C C . THR A 1 134 ? 2.762 -9.927 7.133 1.00 88.00 134 THR A C 1
ATOM 1028 O O . THR A 1 134 ? 1.877 -9.118 6.860 1.00 88.00 134 THR A O 1
ATOM 1031 N N . TRP A 1 135 ? 3.679 -10.319 6.249 1.00 76.94 135 TRP A N 1
ATOM 1032 C CA . TRP A 1 135 ? 3.625 -9.995 4.824 1.00 76.94 135 TRP A CA 1
ATOM 1033 C C . TRP A 1 135 ? 2.579 -10.841 4.096 1.00 76.94 135 TRP A C 1
ATOM 1035 O O . TRP A 1 135 ? 1.938 -10.365 3.173 1.00 76.94 135 TRP A O 1
ATOM 1045 N N . LEU A 1 136 ? 2.413 -12.114 4.442 1.00 76.81 136 LEU A N 1
ATOM 1046 C CA . LEU A 1 136 ? 1.468 -13.028 3.786 1.00 76.81 136 LEU A CA 1
ATOM 1047 C C . LEU A 1 136 ? 0.011 -12.687 4.126 1.00 76.81 136 LEU A C 1
ATOM 1049 O O . LEU A 1 136 ? -0.229 -12.093 5.175 1.00 76.81 136 LEU A O 1
ATOM 1053 N N . ILE A 1 137 ? -0.909 -12.991 3.204 1.00 68.94 137 ILE A N 1
ATOM 1054 C CA . ILE A 1 137 ? -2.364 -12.756 3.335 1.00 68.94 137 ILE A CA 1
ATOM 1055 C C . ILE A 1 137 ? -2.926 -13.374 4.620 1.00 68.94 137 ILE A C 1
ATOM 1057 O O . ILE A 1 137 ? -2.421 -14.443 5.037 1.00 68.94 137 ILE A O 1
#

Foldseek 3Di:
DDDDPPPPVPPCVVVLFDLVLLLQLLVLCVCCVVPVPSPVVSLVSLVVCLVVGDQQSVLSSLLSNVLSVVLVVQLVVLVVLLVVLVVVCVVPPSPVSPVSSVVSNVVSVVLSNVSSVLSSVCSVVSHRDPCSPDPDD

Nearest PDB structures (foldseek):
  8ibv-assembly1_R  TM=3.034E-01  e=4.991E+00  Escherichia coli

pLDDT: mean 91.7, std 12.93, range [49.0, 98.69]

Solvent-accessible surface area (backbone atoms only — not comparable to full-atom values): 7499 Å² total; per-residue (Å²): 141,86,85,77,78,77,80,73,64,75,72,80,69,70,76,71,76,79,56,62,66,64,47,47,29,43,47,27,42,63,54,12,79,80,70,54,60,39,37,56,55,20,46,52,53,32,61,68,46,36,85,78,42,55,78,42,55,26,25,46,26,47,28,51,52,47,53,50,55,55,44,51,56,46,41,51,51,14,48,47,31,31,62,58,10,58,71,37,36,81,77,60,68,10,50,64,36,31,52,51,9,53,50,44,38,52,52,46,53,51,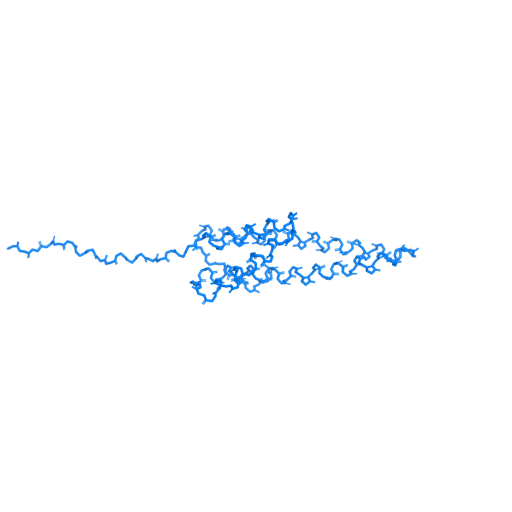51,50,51,52,48,38,53,51,53,46,56,32,46,74,73,72,42,49,49,92,56,38,87,53,88,69,134

Organism: NCBI:txid2055137

Sequence (137 aa):
MSDLAPSVAPQVERHSEDKIVPAVVYGLYLLGFSNGLTFFIGLIVAYVQRGQAGPINESHYTFAIRTFWLSIAWFLLGGALVLFGIPLSLVLIGVPMIIAGVAIISAISLWFVVRCIAGIAFLVRGEAYPRPRTWLI

Secondary structure (DSSP, 8-state):
------------------SHHHHHHHHHHHHHHHHSHHHHHHHHHHHHHHTT--HHHHHHHHHHHHHHHHHHHHHHHHHHHHHHHHHHGGGTTHHHHHHHHHHHHHHHHHHHHHHHHHHHHHHHHT---S-TT-S--

=== Feature glossary ===
Legend for the data blocks above and below:

— What the protein is —

The amino-acid sequence is the protein's primary structure: the linear order of residues from the N-terminus to the C-terminus, written in one-letter code. Everything else here — the 3D coordinates, the secondary structure, the domain annotations — is ultimately a consequence of this string.

Database cross-references. InterPro integrates a dozen domain/family signature databases into unified entries with residue-range hits. GO terms attach function/process/location labels with evidence codes. CATH codes position the fold in a four-level structural taxonomy. Organism is the NCBI-taxonomy species name.

— Where its atoms are —

The mmCIF block holds the 3D Cartesian coordinates of each backbone atom (N, Cα, C, O) in ångströms. mmCIF is the PDB's canonical archive format — a tagged-loop text representation of the atomic model.

The six renders are orthographic views along the three Cartesian axes in both directions. Representation (cartoon, sticks, or surface) and color scheme (sequence-rainbow or by-chain) vary across proteins so the training set covers all the common visualization conventions.

— Local backbone conformation —

Secondary structure is the local, repeating backbone conformation. DSSP classifies it into eight states by reading the hydrogen-bond network: three helix types (H, G, I), two β types (E, B), two non-regular types (T, S), and unstructured coil (-).

SS3 is a coarse helix/strand/coil call (letters a/b/c) made by the P-SEA algorithm from inter-Cα distances and dihedrals. It is less detailed than DSSP but needs only Cα positions.

Backbone dihedral angles. Every residue except chain termini has a φ (preceding-C → N → Cα → C) and a ψ (N → Cα → C → next-N). They are reported in degrees following the IUPAC sign convention. Secondary structure is essentially a statement about which (φ, ψ) basin each residue occupies.

— Global shape and packing —

The geometric summary reports three shape descriptors. Rg (radius of gyration) measures how spread out the Cα atoms are about their centre of mass; compact globular proteins have small Rg, elongated or unfolded ones l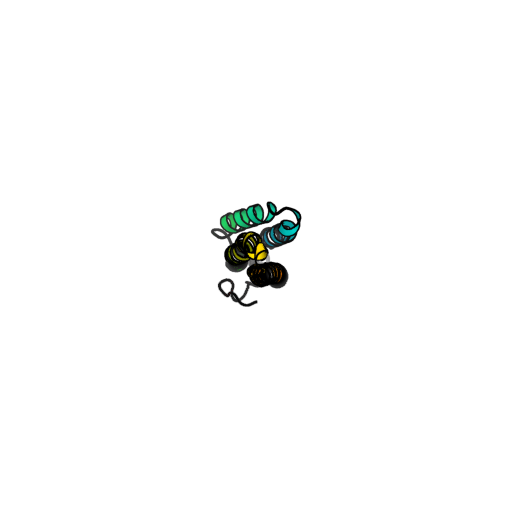arge. Cα contacts (<8 Å, |i−j|>4) count long-range residue pairs in spatial proximity — high for tightly packed folds, near zero for rods or random coil. The bounding-box extents give the protein's footprint along x, y, z in Å.

Solvent accessibility: the surface area of each residue that a 1.4 Å water probe can touch, in Å². When only backbone atoms are present the absolute values are lower than full-atom SASA (side chains contribute most of the area) and are flagged as backbone-only.

Plot images: a contact map (which residues are close in 3D, as an N×N binary image), a Ramachandran scatter (backbone torsion angles, revealing secondary-structure composition at a glance), and — for AlphaFold structures — a PAE heatmap (pairwise prediction 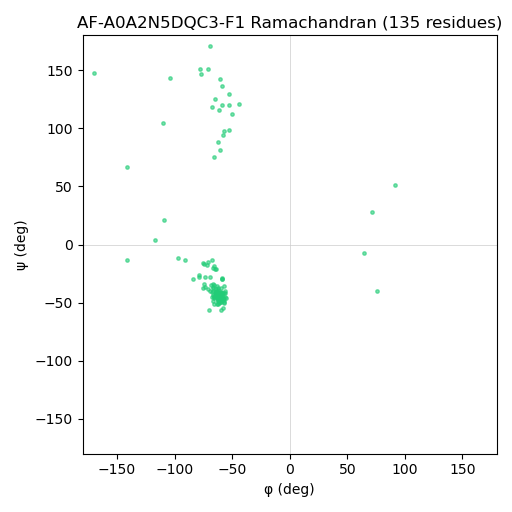confidence).

— Structural neighborhood —

Foldseek's 3Di representation compresses backbone geometry into a per-residue letter drawn from a learned twenty-state alphabet. It captures the tertiary interaction pattern around each residue — which residues are packed against it in space, regardless of where they are in sequence.

Structural nearest neighbors (via Foldseek easy-search vs the PDB). Reported per hit: target PDB id, E-value, and alignment TM-score. A TM-score above ~0.5 is the conventional threshold for 'same fold'.

— Confidence and disorder —

pLDDT (predicted Local Distance Difference Test) is AlphaFold's per-residue confidence score, ranging from 0 to 100. Values above 90 indicate high confidence (typically well-packed cores); 70–90 is confident; 50–70 low confidence; below 50 usually means the region is disordered or the prediction is unreliable there. AlphaFold stores pLDDT in the mmCIF B-factor column.

For experimental (PDB) structures, the B-factor (temperature factor) quantifies the positional spread of each atom in the crystal — a combination of thermal vibration and static disorder — in units of Å². High B-factors mark flexible loops or poorly resolved regions; low B-factors mark the rigid, well-ordered core.

Predicted Aligned Error (PAE) is an AlphaFold confidence matrix: entry (i, j) is the expected error in the position of residue j, in ångströms, when the prediction is superimposed on the true structure at residue i. Low PAE within a block of residues means that block is internally rigid and well-predicted; high PAE between two blocks means their relative placement is uncertain even if each block individually is confident.